Protein AF-R6UW70-F1 (afdb_monomer_lite)

Foldseek 3Di:
DDDPPPPPPPVCPPVVVVLVVQLVLLVQLLVCVVVVDDLVRSCVVVVHDSVVSVLSNVLQVVPPPVSDSVSSSVVVVVVVVVD

pLDDT: mean 77.37, std 17.84, range [37.78, 93.38]

Structure (mmCIF, N/CA/C/O backbone):
data_AF-R6UW70-F1
#
_entry.id   AF-R6UW70-F1
#
loop_
_atom_site.group_PDB
_atom_site.id
_atom_site.type_symbol
_atom_site.label_atom_id
_atom_site.label_alt_id
_atom_site.label_comp_id
_atom_site.label_asym_id
_atom_site.label_entity_id
_atom_site.label_seq_id
_atom_site.pdbx_PDB_ins_code
_atom_site.Cartn_x
_atom_site.Cartn_y
_atom_site.Cartn_z
_atom_site.occupancy
_atom_site.B_iso_or_equiv
_atom_site.auth_seq_id
_atom_site.auth_comp_id
_atom_site.auth_asym_id
_atom_site.auth_atom_id
_atom_site.pdbx_PDB_model_num
ATOM 1 N N . MET A 1 1 ? 21.626 -20.431 -35.133 1.00 40.00 1 MET A N 1
ATOM 2 C CA . MET A 1 1 ? 20.968 -19.140 -35.419 1.00 40.00 1 MET A CA 1
ATOM 3 C C . MET A 1 1 ? 20.697 -18.526 -34.064 1.00 40.00 1 MET A C 1
ATOM 5 O O . MET A 1 1 ? 19.995 -19.155 -33.287 1.00 40.00 1 MET A O 1
ATOM 9 N N . CYS A 1 2 ? 21.401 -17.449 -33.717 1.00 39.28 2 CYS A N 1
ATOM 10 C CA . CYS A 1 2 ? 21.366 -16.897 -32.363 1.00 39.28 2 CYS A CA 1
ATOM 11 C C . CYS A 1 2 ? 19.980 -16.318 -32.051 1.00 39.28 2 CYS A C 1
ATOM 13 O O . CYS A 1 2 ? 19.398 -15.626 -32.886 1.00 39.28 2 CYS A O 1
ATOM 15 N N . ASN A 1 3 ? 19.467 -16.668 -30.869 1.00 43.28 3 ASN A N 1
ATOM 16 C CA . ASN A 1 3 ? 18.167 -16.273 -30.343 1.00 43.28 3 ASN A CA 1
ATOM 17 C C . ASN A 1 3 ? 18.091 -14.754 -30.168 1.00 43.28 3 ASN A C 1
ATOM 19 O O . ASN A 1 3 ? 18.954 -14.145 -29.549 1.00 43.28 3 ASN A O 1
ATOM 23 N N . VAL A 1 4 ? 17.003 -14.160 -30.650 1.00 48.25 4 VAL A N 1
ATOM 24 C CA . VAL A 1 4 ? 16.657 -12.734 -30.502 1.00 48.25 4 VAL A CA 1
ATOM 25 C C . VAL A 1 4 ? 16.088 -12.459 -29.092 1.00 48.25 4 VAL A C 1
ATOM 27 O O . VAL A 1 4 ? 15.135 -11.706 -28.936 1.00 48.25 4 VAL A O 1
ATOM 30 N N . SER A 1 5 ? 16.606 -13.130 -28.057 1.00 49.09 5 SER A N 1
ATOM 31 C CA . SER A 1 5 ? 16.065 -13.054 -26.688 1.00 49.09 5 SER A CA 1
ATOM 32 C C . SER A 1 5 ? 16.896 -12.185 -25.746 1.00 49.09 5 SER A C 1
ATOM 34 O O . SER A 1 5 ? 16.379 -11.765 -24.718 1.00 49.09 5 SER A O 1
ATOM 36 N N . ASP A 1 6 ? 18.136 -11.861 -26.112 1.00 41.78 6 ASP A N 1
ATOM 37 C CA . ASP A 1 6 ? 19.115 -11.282 -25.178 1.00 41.78 6 ASP A CA 1
ATOM 38 C C . ASP A 1 6 ? 19.211 -9.748 -25.291 1.00 41.78 6 ASP A C 1
ATOM 40 O 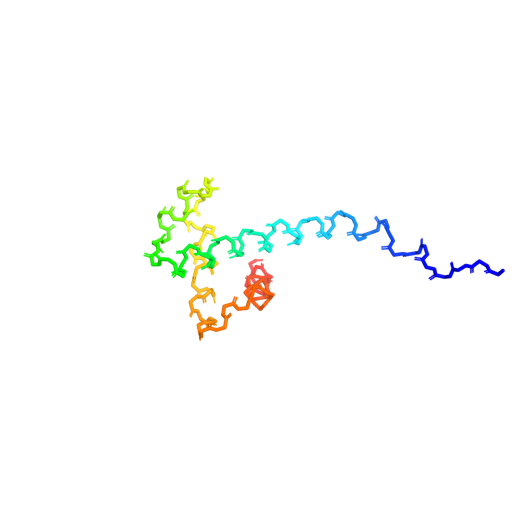O . ASP A 1 6 ? 20.204 -9.146 -24.902 1.00 41.78 6 ASP A O 1
ATOM 44 N N . TYR A 1 7 ? 18.192 -9.094 -25.861 1.00 40.31 7 TYR A N 1
ATOM 45 C CA . TYR A 1 7 ? 18.156 -7.631 -26.040 1.00 40.31 7 TYR A CA 1
ATOM 46 C C . TYR A 1 7 ? 17.165 -6.911 -25.110 1.00 40.31 7 TYR A C 1
ATOM 48 O O . TYR A 1 7 ? 16.871 -5.736 -25.316 1.00 40.31 7 TYR A O 1
ATOM 56 N N . TRP A 1 8 ? 16.652 -7.603 -24.087 1.00 42.72 8 TRP A N 1
ATOM 57 C CA . TRP A 1 8 ? 15.698 -7.051 -23.110 1.00 42.72 8 TRP A CA 1
ATOM 58 C C . TRP A 1 8 ? 16.222 -7.041 -21.669 1.00 42.72 8 TRP A C 1
ATOM 60 O O . TRP A 1 8 ? 15.490 -6.663 -20.760 1.00 42.72 8 TRP A O 1
ATOM 70 N N . GLU A 1 9 ? 17.467 -7.458 -21.434 1.00 47.53 9 GLU A N 1
ATOM 71 C CA . GLU A 1 9 ? 17.913 -7.836 -20.086 1.00 47.53 9 GLU A CA 1
ATOM 72 C C . GLU A 1 9 ? 18.719 -6.755 -19.351 1.00 47.53 9 GLU A C 1
ATOM 74 O O . GLU A 1 9 ? 18.914 -6.864 -18.147 1.00 47.53 9 GLU A O 1
ATOM 79 N N . GLU A 1 10 ? 19.138 -5.676 -20.022 1.00 44.81 10 GLU A N 1
ATOM 80 C CA . GLU A 1 10 ? 20.038 -4.683 -19.401 1.00 44.81 10 GLU A CA 1
ATOM 81 C C . GLU A 1 10 ? 19.415 -3.302 -19.146 1.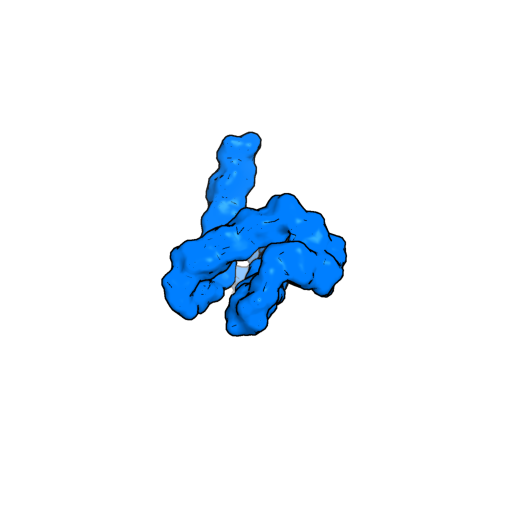00 44.81 10 GLU A C 1
ATOM 83 O O . GLU A 1 10 ? 19.919 -2.568 -18.305 1.00 44.81 10 GLU A O 1
ATOM 88 N N . VAL A 1 11 ? 18.289 -2.958 -19.784 1.00 41.31 11 VAL A N 1
ATOM 89 C CA . VAL A 1 11 ? 17.526 -1.723 -19.473 1.00 41.31 11 VAL A CA 1
ATOM 90 C C . VAL A 1 11 ? 16.357 -2.014 -18.517 1.00 41.31 11 VAL A C 1
ATOM 92 O O . VAL A 1 11 ? 15.916 -1.147 -17.774 1.00 41.31 11 VAL A O 1
ATOM 95 N N . ALA A 1 12 ? 15.904 -3.271 -18.449 1.00 48.34 12 ALA A N 1
ATOM 96 C CA . ALA A 1 12 ? 14.826 -3.712 -17.560 1.00 48.34 12 ALA A CA 1
ATOM 97 C C . ALA A 1 12 ? 15.244 -3.868 -16.081 1.00 48.34 12 ALA A C 1
ATOM 99 O O . ALA A 1 12 ? 14.394 -4.092 -15.220 1.00 48.34 12 ALA A O 1
ATOM 100 N N . THR A 1 13 ? 16.538 -3.797 -15.764 1.00 53.62 13 THR A N 1
ATOM 101 C CA . THR A 1 13 ? 17.078 -4.198 -14.453 1.00 53.62 13 THR A CA 1
ATOM 102 C C . THR A 1 13 ? 17.075 -3.098 -13.399 1.00 53.62 13 THR A C 1
ATOM 104 O O . THR A 1 13 ? 17.017 -3.424 -12.212 1.00 53.62 13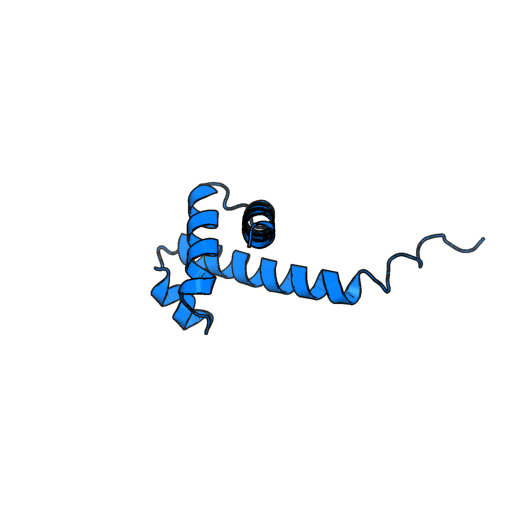 THR A O 1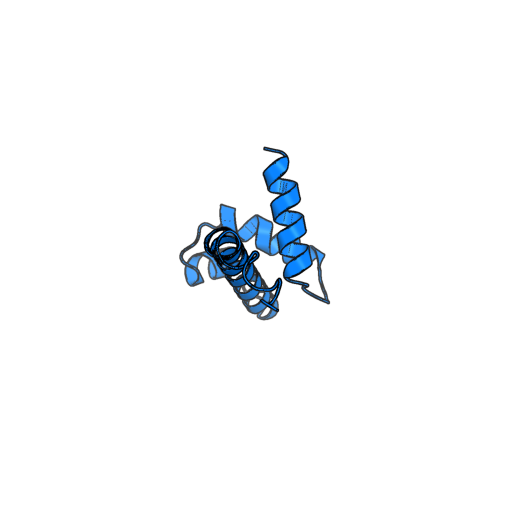
ATOM 107 N N . GLU A 1 14 ? 17.113 -1.824 -13.794 1.00 54.84 14 GLU A N 1
ATOM 108 C CA . GLU A 1 14 ? 17.079 -0.688 -12.860 1.00 54.84 14 GLU A CA 1
ATOM 109 C C . GLU A 1 14 ? 15.662 -0.113 -12.738 1.00 54.84 14 GLU A C 1
ATOM 111 O O . GLU A 1 14 ? 15.101 -0.120 -11.642 1.00 54.84 14 GLU A O 1
ATOM 116 N N . GLU A 1 15 ? 15.010 0.214 -13.862 1.00 55.72 15 GLU A N 1
ATOM 117 C CA . GLU A 1 15 ? 13.607 0.660 -13.864 1.00 55.72 15 GLU A CA 1
ATOM 118 C C . GLU A 1 15 ? 12.668 -0.425 -13.308 1.00 55.72 15 GLU A C 1
ATOM 120 O O . GLU A 1 15 ? 11.781 -0.146 -12.503 1.00 55.72 15 GLU A O 1
ATOM 125 N N . GLY A 1 16 ? 12.899 -1.697 -13.656 1.00 62.84 16 GLY A N 1
ATOM 126 C CA . GLY A 1 16 ? 12.116 -2.814 -13.121 1.00 62.84 16 GLY A CA 1
ATOM 127 C C . GLY A 1 16 ? 12.288 -3.017 -11.612 1.00 62.84 16 GLY A C 1
ATOM 128 O O . GLY A 1 16 ? 11.347 -3.448 -10.940 1.00 62.84 16 GLY A O 1
ATOM 129 N N . LYS A 1 17 ? 13.458 -2.671 -11.052 1.00 66.50 17 LYS A N 1
ATOM 130 C CA . LYS A 1 17 ? 13.686 -2.704 -9.600 1.00 66.50 17 LYS A CA 1
ATOM 131 C C . LYS A 1 17 ? 12.898 -1.612 -8.892 1.00 66.50 17 LYS A C 1
ATOM 133 O O . LYS A 1 17 ? 12.195 -1.928 -7.936 1.00 66.50 17 LYS A O 1
ATOM 138 N N . GLU A 1 18 ? 12.958 -0.373 -9.377 1.00 68.94 18 GLU A N 1
ATOM 139 C CA . GLU A 1 18 ? 12.216 0.744 -8.776 1.00 68.94 18 GLU A CA 1
ATOM 140 C C . GLU A 1 18 ? 10.695 0.529 -8.850 1.00 68.94 18 GLU A C 1
ATOM 142 O O . GLU A 1 18 ? 9.980 0.751 -7.866 1.00 68.94 18 GLU A O 1
ATOM 147 N N . ILE A 1 19 ? 10.190 0.020 -9.982 1.00 74.88 19 ILE A N 1
ATOM 148 C CA . ILE A 1 19 ? 8.776 -0.360 -10.132 1.00 74.88 19 ILE A CA 1
ATOM 149 C C . ILE A 1 19 ? 8.411 -1.449 -9.116 1.00 74.88 19 ILE A C 1
ATOM 151 O O . ILE A 1 19 ? 7.400 -1.335 -8.418 1.00 74.88 19 ILE A O 1
ATOM 155 N N . GLY A 1 20 ? 9.245 -2.486 -8.994 1.00 77.38 20 GLY A N 1
ATOM 156 C CA . GLY A 1 20 ? 9.032 -3.582 -8.051 1.00 77.38 20 GLY A CA 1
ATOM 157 C C . GLY A 1 20 ? 9.009 -3.124 -6.591 1.00 77.38 20 GLY A C 1
ATOM 158 O O . GLY A 1 20 ? 8.164 -3.576 -5.814 1.00 77.38 20 GLY A O 1
ATOM 159 N N . GLU A 1 21 ? 9.887 -2.196 -6.209 1.00 80.00 21 GLU A N 1
ATOM 160 C CA . GLU A 1 21 ? 9.922 -1.625 -4.860 1.00 80.00 21 GLU A CA 1
ATOM 161 C C . GLU A 1 21 ? 8.670 -0.794 -4.558 1.00 80.00 21 GLU A C 1
ATOM 163 O O . GLU A 1 21 ? 8.034 -0.999 -3.519 1.00 80.00 21 GLU A O 1
ATOM 168 N N . ARG A 1 22 ? 8.228 0.057 -5.494 1.00 81.62 22 ARG A N 1
ATOM 169 C CA . ARG A 1 22 ? 6.971 0.808 -5.338 1.00 81.62 22 ARG A CA 1
ATOM 170 C C . ARG A 1 22 ? 5.753 -0.103 -5.247 1.00 81.62 22 ARG A C 1
ATOM 172 O O . ARG A 1 22 ? 4.933 0.061 -4.343 1.00 81.62 22 ARG A O 1
ATOM 179 N N . GLN A 1 23 ? 5.634 -1.088 -6.134 1.00 84.00 23 GLN A N 1
ATOM 180 C CA . GLN A 1 23 ? 4.531 -2.052 -6.089 1.00 84.00 23 GLN A CA 1
ATOM 181 C C . GLN A 1 23 ? 4.526 -2.856 -4.783 1.00 84.00 23 GLN A C 1
ATOM 183 O O . GLN A 1 23 ? 3.459 -3.156 -4.240 1.00 84.00 23 GLN A O 1
ATOM 188 N N . LYS A 1 24 ? 5.704 -3.163 -4.227 1.00 86.44 24 LYS A N 1
ATOM 189 C CA . LYS A 1 24 ? 5.827 -3.826 -2.926 1.00 86.44 24 LYS A CA 1
ATOM 190 C C . LYS A 1 24 ? 5.261 -2.965 -1.796 1.00 86.44 24 LYS A C 1
ATOM 192 O O . LYS A 1 24 ? 4.489 -3.497 -0.996 1.00 86.44 24 LYS A O 1
ATOM 197 N N . ILE A 1 25 ? 5.578 -1.668 -1.755 1.00 87.19 25 ILE A N 1
ATOM 198 C CA . ILE A 1 25 ? 5.008 -0.729 -0.773 1.00 87.19 25 ILE A CA 1
ATOM 199 C C . ILE A 1 25 ? 3.485 -0.683 -0.925 1.00 87.19 25 ILE A C 1
ATOM 201 O O . ILE A 1 25 ? 2.767 -0.909 0.046 1.00 87.19 25 ILE A O 1
ATOM 205 N N . ILE A 1 26 ? 2.977 -0.505 -2.148 1.00 88.75 26 ILE A N 1
ATOM 206 C CA . ILE A 1 26 ? 1.532 -0.476 -2.426 1.00 88.75 26 ILE A CA 1
ATOM 207 C C . ILE A 1 26 ? 0.852 -1.760 -1.935 1.00 88.75 26 ILE A C 1
ATOM 209 O O . ILE A 1 26 ? -0.152 -1.703 -1.225 1.00 88.75 26 ILE A O 1
ATOM 213 N N . SER A 1 27 ? 1.428 -2.927 -2.235 1.00 88.19 27 SER A N 1
ATOM 214 C CA . SER A 1 27 ? 0.912 -4.216 -1.765 1.00 88.19 27 SER A CA 1
ATOM 215 C C . SER A 1 27 ? 0.891 -4.309 -0.235 1.00 88.19 27 SER A C 1
ATOM 217 O O . SER A 1 27 ? -0.061 -4.840 0.344 1.00 88.19 27 SER A O 1
ATOM 219 N N . GLN A 1 28 ? 1.919 -3.794 0.445 1.00 90.06 28 GLN A N 1
ATOM 220 C CA . GLN A 1 28 ? 1.970 -3.771 1.906 1.00 90.06 28 GLN A CA 1
ATOM 221 C C . GLN A 1 28 ? 0.915 -2.831 2.501 1.00 90.06 28 GLN A C 1
ATOM 223 O O . GLN A 1 28 ? 0.223 -3.237 3.438 1.00 90.06 28 GLN A O 1
ATOM 228 N N . VAL A 1 29 ? 0.744 -1.630 1.940 1.00 90.62 29 VAL A N 1
ATOM 229 C CA . VAL A 1 29 ? -0.293 -0.669 2.348 1.00 90.62 29 VAL A CA 1
ATOM 230 C C . VAL A 1 29 ? -1.679 -1.284 2.174 1.00 90.62 29 VAL A C 1
ATOM 232 O O . VAL A 1 29 ? -2.444 -1.323 3.132 1.00 90.62 29 VAL A O 1
ATOM 235 N N . VAL A 1 30 ? -1.975 -1.863 1.006 1.00 89.69 30 VAL A N 1
ATOM 236 C CA . VAL A 1 30 ? -3.242 -2.558 0.721 1.00 89.69 30 VAL A CA 1
ATOM 237 C C . VAL A 1 30 ? -3.508 -3.677 1.733 1.00 89.69 30 VAL A C 1
ATOM 239 O O . VAL A 1 30 ? -4.591 -3.742 2.311 1.00 89.69 30 VAL A O 1
ATOM 242 N N . LYS A 1 31 ? -2.523 -4.543 2.007 1.00 89.56 31 LYS A N 1
ATOM 243 C CA . LYS A 1 31 ? -2.671 -5.639 2.984 1.00 89.56 31 LYS A CA 1
ATOM 244 C C . LYS A 1 31 ? -2.945 -5.139 4.400 1.00 89.56 31 LYS A C 1
ATOM 246 O O . LYS A 1 31 ? -3.609 -5.831 5.168 1.00 89.56 31 LYS A O 1
ATOM 251 N N . LYS A 1 32 ? -2.388 -3.988 4.782 1.00 91.88 32 LYS A N 1
ATOM 252 C CA . LYS A 1 32 ? -2.618 -3.376 6.095 1.00 91.88 32 LYS A CA 1
ATOM 253 C C . LYS A 1 32 ? -3.966 -2.653 6.152 1.00 91.88 32 LYS A C 1
ATOM 255 O O . LYS A 1 32 ? -4.687 -2.830 7.127 1.00 91.88 32 LYS A O 1
ATOM 260 N N . LEU A 1 33 ? -4.345 -1.949 5.088 1.00 89.62 33 LEU A N 1
ATOM 261 C CA . LEU A 1 33 ? -5.671 -1.357 4.890 1.00 89.62 33 LEU A CA 1
ATOM 262 C C . LEU A 1 33 ? -6.776 -2.420 4.996 1.00 89.62 33 LEU A C 1
ATOM 264 O O . LEU A 1 33 ? -7.788 -2.198 5.649 1.00 89.62 33 LEU A O 1
ATOM 268 N N . GLN A 1 34 ? -6.571 -3.599 4.401 1.00 86.31 34 GLN A N 1
ATOM 269 C CA . GLN A 1 34 ? -7.492 -4.739 4.510 1.00 86.31 34 GLN A CA 1
ATOM 270 C C . GLN A 1 34 ? -7.619 -5.298 5.936 1.00 86.31 34 GLN A C 1
ATOM 272 O O . GLN A 1 34 ? -8.564 -6.028 6.217 1.00 86.31 34 GLN A O 1
ATOM 277 N N . LYS A 1 35 ? -6.675 -4.977 6.829 1.00 90.25 35 LYS A N 1
ATOM 278 C CA . LYS A 1 35 ? -6.729 -5.298 8.263 1.00 90.25 35 LYS A CA 1
ATOM 279 C C . LYS A 1 35 ? -7.303 -4.145 9.097 1.00 90.25 35 LYS A C 1
ATOM 281 O O . LYS A 1 35 ? -7.086 -4.132 10.304 1.00 90.25 35 LYS A O 1
ATOM 286 N N . ASP A 1 36 ? -7.957 -3.174 8.456 1.00 88.00 36 ASP A N 1
ATOM 287 C CA . ASP A 1 36 ? -8.501 -1.960 9.077 1.00 88.00 36 ASP A CA 1
ATOM 288 C C . ASP A 1 36 ? -7.448 -1.115 9.824 1.00 88.00 36 ASP A C 1
ATOM 290 O O . ASP A 1 36 ? -7.769 -0.408 10.778 1.00 88.00 36 ASP A O 1
ATOM 294 N N . LYS A 1 37 ? -6.179 -1.158 9.383 1.00 91.38 37 LYS A N 1
ATOM 295 C CA . LYS A 1 37 ? -5.139 -0.250 9.891 1.00 91.38 37 LYS A CA 1
ATOM 296 C C . LYS A 1 37 ? -5.283 1.143 9.284 1.00 91.38 37 LYS A C 1
ATOM 298 O O . LYS A 1 37 ? -5.582 1.283 8.098 1.00 91.38 37 LYS A O 1
ATOM 303 N N . SER A 1 38 ? -4.996 2.162 10.087 1.00 92.94 38 SER A N 1
ATOM 304 C CA . SER A 1 38 ? -5.002 3.566 9.658 1.00 92.94 38 SER A CA 1
ATOM 305 C C . SER A 1 38 ? -3.730 3.970 8.894 1.00 92.94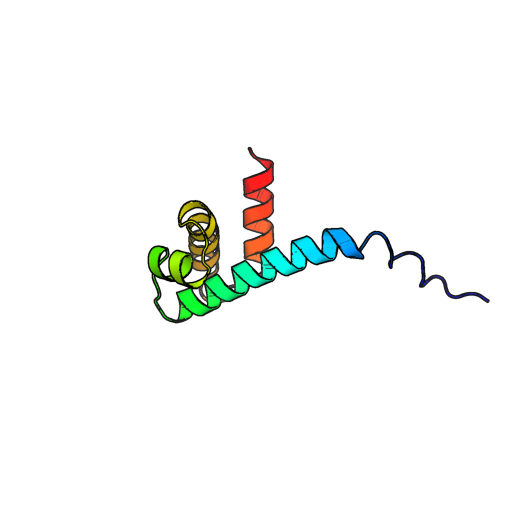 38 SER A C 1
ATOM 307 O O . SER A 1 38 ? -2.701 3.304 8.992 1.00 92.94 38 SER A O 1
ATOM 309 N N . VAL A 1 39 ? -3.779 5.087 8.153 1.00 91.31 39 VAL A N 1
ATOM 310 C CA . VAL A 1 39 ? -2.616 5.656 7.432 1.00 91.31 39 VAL A CA 1
ATOM 311 C C . VAL A 1 39 ? -1.419 5.851 8.366 1.00 91.31 39 VAL A C 1
ATOM 313 O O . VAL A 1 39 ? -0.316 5.446 8.014 1.00 91.31 39 VAL A O 1
ATOM 316 N N . ALA A 1 40 ? -1.647 6.395 9.564 1.00 91.94 40 ALA A N 1
ATOM 317 C CA . ALA A 1 40 ? -0.608 6.631 10.565 1.00 91.94 40 ALA A CA 1
ATOM 318 C C . ALA A 1 40 ? 0.065 5.332 11.034 1.00 91.94 40 ALA A C 1
ATOM 320 O O . ALA A 1 40 ? 1.288 5.242 11.068 1.00 91.94 40 ALA A O 1
ATOM 321 N N . GLU A 1 41 ? -0.717 4.290 11.330 1.00 93.38 41 GLU A N 1
ATOM 322 C CA . GLU A 1 41 ? -0.159 2.985 11.713 1.00 93.38 41 GLU A CA 1
ATOM 323 C C . GLU A 1 41 ? 0.608 2.322 10.570 1.00 93.38 41 GLU A C 1
ATOM 325 O O . GLU A 1 41 ? 1.567 1.594 10.802 1.00 93.38 41 GLU A O 1
ATOM 330 N N . ILE A 1 42 ? 0.165 2.521 9.328 1.00 92.31 42 ILE A N 1
ATOM 331 C CA . ILE A 1 42 ? 0.847 1.985 8.151 1.00 92.31 42 ILE A CA 1
ATOM 332 C C . ILE A 1 42 ? 2.163 2.722 7.910 1.00 92.31 42 ILE A C 1
ATOM 334 O O . ILE A 1 42 ? 3.149 2.065 7.594 1.00 92.31 42 ILE A O 1
ATOM 338 N N . ALA A 1 43 ? 2.168 4.046 8.061 1.00 92.19 43 ALA A N 1
ATOM 339 C CA . ALA A 1 43 ? 3.354 4.886 7.965 1.00 92.19 43 ALA A CA 1
ATOM 340 C C . ALA A 1 43 ? 4.410 4.474 8.998 1.00 92.19 43 ALA A C 1
ATOM 342 O O . ALA A 1 43 ? 5.542 4.195 8.619 1.00 92.19 43 ALA A O 1
ATOM 343 N N . ASP A 1 44 ? 4.014 4.307 10.261 1.00 92.94 44 ASP A N 1
ATOM 344 C CA . ASP A 1 44 ? 4.904 3.835 11.328 1.00 92.94 44 ASP A CA 1
ATOM 345 C C . ASP A 1 44 ? 5.454 2.419 11.051 1.00 92.94 44 ASP A C 1
ATOM 347 O O . ASP A 1 44 ? 6.655 2.185 11.124 1.00 92.94 44 ASP A O 1
ATOM 351 N N . ASP A 1 45 ? 4.597 1.480 10.630 1.00 91.19 45 ASP A N 1
ATOM 352 C CA . ASP A 1 45 ? 4.971 0.077 10.370 1.00 91.19 45 ASP A CA 1
ATOM 353 C C . ASP A 1 45 ? 5.844 -0.092 9.107 1.00 91.19 45 ASP A C 1
ATOM 355 O O . ASP A 1 45 ? 6.596 -1.059 8.996 1.00 91.19 45 ASP A O 1
ATOM 359 N N . LEU A 1 46 ? 5.743 0.830 8.144 1.00 88.38 46 LEU A N 1
ATOM 360 C CA . LEU A 1 46 ? 6.599 0.868 6.953 1.00 88.38 46 LEU A CA 1
ATOM 361 C C . LEU A 1 46 ? 7.816 1.788 7.108 1.00 88.38 46 LEU A C 1
ATOM 363 O O . LEU A 1 46 ? 8.612 1.853 6.178 1.00 88.38 46 LEU A O 1
ATOM 367 N N . GLU A 1 47 ? 7.970 2.461 8.254 1.00 90.12 47 GLU A N 1
ATOM 368 C CA . GLU A 1 47 ? 8.985 3.501 8.484 1.00 90.12 47 GLU A CA 1
ATOM 369 C C . GLU A 1 47 ? 8.964 4.604 7.403 1.00 90.12 47 GLU A C 1
ATOM 371 O O . GLU A 1 47 ? 9.983 5.193 7.045 1.00 90.12 47 GLU A O 1
ATOM 376 N N . GLU A 1 48 ? 7.769 4.897 6.890 1.00 87.62 48 GLU A N 1
ATOM 377 C CA . GLU A 1 48 ? 7.506 5.873 5.836 1.00 87.62 48 GLU A CA 1
ATOM 378 C C . GLU A 1 48 ? 6.723 7.066 6.386 1.00 87.62 48 GLU A C 1
ATOM 380 O O . GLU A 1 48 ? 6.113 7.019 7.454 1.00 87.62 48 GLU A O 1
ATOM 385 N N . LYS A 1 49 ? 6.696 8.170 5.640 1.00 89.06 49 LYS A N 1
ATOM 386 C CA . LYS A 1 49 ? 5.891 9.334 6.035 1.00 89.06 49 LYS A CA 1
ATOM 387 C C . LYS A 1 49 ? 4.424 9.121 5.690 1.00 89.06 49 LYS A C 1
ATOM 389 O O . LYS A 1 49 ? 4.096 8.623 4.614 1.00 89.06 49 LYS A O 1
ATOM 394 N N . GLU A 1 50 ? 3.534 9.630 6.539 1.00 90.06 50 GLU A N 1
ATOM 395 C CA . GLU A 1 50 ? 2.096 9.664 6.244 1.00 90.06 50 GLU A CA 1
ATOM 396 C C . GLU A 1 50 ? 1.799 10.359 4.909 1.00 90.06 50 GLU A C 1
ATOM 398 O O . GLU A 1 50 ? 0.920 9.917 4.186 1.00 90.06 50 GLU A O 1
ATOM 403 N N . GLU A 1 51 ? 2.576 11.374 4.523 1.00 88.69 51 GLU A N 1
ATOM 404 C CA . GLU A 1 51 ? 2.445 12.066 3.230 1.00 88.69 51 GLU A CA 1
ATOM 405 C C . GLU A 1 51 ? 2.726 11.159 2.017 1.00 88.69 51 GLU A C 1
ATOM 407 O O . GLU A 1 51 ? 2.204 11.402 0.932 1.00 88.69 51 GLU A O 1
ATOM 412 N N . VAL A 1 52 ? 3.534 10.107 2.194 1.00 86.81 52 VAL A N 1
ATOM 413 C CA . VAL A 1 52 ? 3.825 9.097 1.162 1.00 86.81 52 VAL A CA 1
ATOM 414 C C . VAL A 1 52 ? 2.754 8.007 1.173 1.00 86.81 52 VAL A C 1
ATOM 416 O O . VAL A 1 52 ? 2.296 7.571 0.119 1.00 86.81 52 VAL A O 1
ATOM 419 N N . ILE A 1 53 ? 2.313 7.586 2.361 1.00 91.00 53 ILE A N 1
ATOM 420 C CA . ILE A 1 53 ? 1.310 6.525 2.512 1.00 91.00 53 ILE A CA 1
ATOM 421 C C . ILE A 1 53 ? -0.102 7.004 2.168 1.00 91.00 53 ILE A C 1
ATOM 423 O O . ILE A 1 53 ? -0.853 6.249 1.556 1.00 91.00 53 ILE A O 1
ATOM 427 N N . ALA A 1 54 ? -0.476 8.233 2.524 1.00 90.62 54 ALA A N 1
ATOM 428 C CA . ALA A 1 54 ? -1.804 8.801 2.301 1.00 90.62 54 ALA A CA 1
ATOM 429 C C . ALA A 1 54 ? -2.286 8.666 0.845 1.00 90.62 54 ALA A C 1
ATOM 431 O O . ALA A 1 54 ? -3.333 8.047 0.648 1.00 90.62 54 ALA A O 1
ATOM 432 N N . PRO A 1 55 ? -1.539 9.119 -0.185 1.00 90.44 55 PRO A N 1
ATOM 433 C CA . PRO A 1 55 ? -1.987 8.969 -1.568 1.00 90.44 55 PRO A CA 1
ATOM 434 C C . PRO A 1 55 ? -2.120 7.495 -1.986 1.00 90.44 55 PRO A C 1
ATOM 436 O O . PRO A 1 55 ? -3.041 7.144 -2.723 1.00 90.44 55 PRO A O 1
ATOM 439 N N . ILE A 1 56 ? -1.251 6.606 -1.486 1.00 90.06 56 ILE A N 1
ATOM 440 C CA . ILE A 1 56 ? -1.332 5.159 -1.751 1.00 90.06 56 ILE A CA 1
ATOM 441 C C . ILE A 1 56 ? -2.594 4.568 -1.114 1.00 90.06 56 ILE A C 1
ATOM 443 O O . ILE A 1 56 ? -3.301 3.775 -1.734 1.00 90.06 56 ILE A O 1
ATOM 447 N N . TYR A 1 57 ? -2.883 4.959 0.124 1.00 91.38 57 TYR A N 1
ATOM 448 C CA . TYR A 1 57 ? -4.026 4.498 0.897 1.00 91.38 57 TYR A CA 1
ATOM 449 C C . TYR A 1 57 ? -5.352 4.960 0.281 1.00 91.38 57 TYR A C 1
ATOM 451 O O . TYR A 1 57 ? -6.279 4.162 0.145 1.00 91.38 57 TYR A O 1
ATOM 459 N N . GLU A 1 58 ? -5.440 6.219 -0.148 1.00 90.81 58 GLU A N 1
ATOM 460 C CA . GLU A 1 58 ? -6.611 6.762 -0.844 1.00 90.81 58 GLU A CA 1
ATOM 461 C C . GLU A 1 58 ? -6.844 6.087 -2.202 1.00 90.81 58 GLU A C 1
ATOM 463 O O . GLU A 1 58 ? -7.976 5.708 -2.531 1.00 90.81 58 GLU A O 1
ATOM 468 N N . ALA A 1 59 ? -5.775 5.866 -2.974 1.00 90.31 59 ALA A N 1
ATOM 469 C CA . ALA A 1 59 ? -5.853 5.127 -4.229 1.00 90.31 59 ALA A CA 1
ATOM 470 C C . ALA A 1 59 ? -6.297 3.671 -3.994 1.00 90.31 59 ALA A C 1
ATOM 472 O O . ALA A 1 59 ? -7.177 3.168 -4.695 1.00 90.31 59 ALA A O 1
ATOM 473 N N . ALA A 1 60 ? -5.770 3.017 -2.956 1.00 89.44 60 ALA A N 1
ATOM 474 C CA . ALA A 1 60 ? -6.172 1.671 -2.559 1.00 89.44 60 ALA A CA 1
ATOM 475 C C . ALA A 1 60 ? -7.639 1.597 -2.108 1.00 89.44 60 ALA A C 1
ATOM 477 O O . ALA A 1 60 ? -8.351 0.662 -2.476 1.00 89.44 60 ALA A O 1
ATOM 478 N N . LEU A 1 61 ? -8.121 2.591 -1.358 1.00 89.00 61 LEU A N 1
ATOM 479 C CA . LEU A 1 61 ? -9.530 2.704 -0.978 1.00 89.00 61 LEU A CA 1
ATOM 480 C C . LEU A 1 61 ? -10.445 2.859 -2.193 1.00 89.00 61 LEU A C 1
ATOM 482 O O . LEU A 1 61 ? -11.514 2.250 -2.229 1.00 89.00 61 LEU A O 1
ATOM 486 N N . SER A 1 62 ? -10.008 3.625 -3.192 1.00 86.88 62 SER A N 1
ATOM 487 C CA . SER A 1 62 ? -10.746 3.842 -4.442 1.00 86.88 62 SER A CA 1
ATOM 488 C C . SER A 1 62 ? -10.827 2.586 -5.319 1.00 86.88 62 SER A C 1
ATOM 490 O O . SER A 1 62 ? -11.661 2.517 -6.218 1.00 86.88 62 SER A O 1
ATOM 492 N N . MET A 1 63 ? -9.991 1.580 -5.043 1.00 84.06 63 MET A N 1
ATOM 493 C CA . MET A 1 63 ? -9.960 0.287 -5.733 1.00 84.06 63 MET A CA 1
ATOM 494 C C . MET A 1 63 ? -10.702 -0.824 -4.975 1.00 84.06 63 MET A C 1
ATOM 496 O O . MET A 1 63 ? -10.678 -1.977 -5.409 1.00 84.06 63 MET A O 1
ATOM 500 N N . LYS A 1 64 ? -11.381 -0.518 -3.857 1.00 82.44 64 LYS A N 1
ATOM 501 C CA . LYS A 1 64 ? -12.251 -1.482 -3.162 1.00 82.44 64 LYS A CA 1
ATOM 502 C C . LYS A 1 64 ? -13.349 -2.009 -4.108 1.00 82.44 64 LYS A C 1
ATOM 504 O O . LYS A 1 64 ? -13.985 -1.200 -4.782 1.00 82.44 64 LYS A O 1
ATOM 509 N N . PRO A 1 65 ? -13.655 -3.324 -4.104 1.00 81.50 65 PRO A N 1
ATOM 510 C CA . PRO A 1 65 ? -13.075 -4.389 -3.275 1.00 81.50 65 PRO A CA 1
ATOM 511 C C . PRO A 1 65 ? -11.891 -5.148 -3.910 1.00 81.50 65 PRO A C 1
ATOM 513 O O . PRO A 1 65 ? -11.344 -6.021 -3.245 1.00 81.50 65 PRO A O 1
ATOM 516 N N . ASP A 1 66 ? -11.510 -4.861 -5.158 1.00 82.06 66 ASP A N 1
ATOM 517 C CA . ASP A 1 66 ? -10.452 -5.596 -5.878 1.00 82.06 66 ASP A CA 1
ATOM 518 C C . ASP A 1 66 ? -9.039 -5.301 -5.343 1.00 82.06 66 ASP A C 1
ATOM 520 O O . ASP A 1 66 ? -8.197 -6.193 -5.300 1.00 82.06 66 ASP A O 1
ATOM 524 N N . TYR A 1 67 ? -8.784 -4.064 -4.897 1.00 84.06 67 TYR A N 1
ATOM 525 C CA . TYR A 1 67 ? -7.474 -3.581 -4.431 1.00 84.06 67 TYR A CA 1
ATOM 526 C C . TYR A 1 67 ? -6.307 -3.920 -5.373 1.00 84.06 67 TYR A C 1
ATOM 528 O O . TYR A 1 67 ? -5.251 -4.405 -4.958 1.00 84.06 67 TYR A O 1
ATOM 536 N N . ASP A 1 68 ? -6.516 -3.663 -6.656 1.00 86.62 68 ASP A N 1
ATOM 537 C CA . ASP A 1 68 ? -5.574 -3.982 -7.720 1.00 86.62 68 ASP A CA 1
ATOM 538 C C . ASP A 1 68 ? -4.291 -3.132 -7.612 1.00 86.62 68 ASP A C 1
ATOM 540 O O . ASP A 1 68 ? -4.304 -1.919 -7.831 1.00 86.62 68 ASP A O 1
ATOM 544 N N . VAL A 1 69 ? -3.178 -3.776 -7.246 1.00 84.00 69 VAL A N 1
ATOM 545 C CA . VAL A 1 69 ? -1.880 -3.122 -7.002 1.00 84.00 69 VAL A CA 1
ATOM 546 C C . VAL A 1 69 ? -1.357 -2.415 -8.252 1.00 84.00 69 VAL A C 1
ATOM 548 O O . VAL A 1 69 ? -0.812 -1.316 -8.135 1.00 84.00 69 VAL A O 1
ATOM 551 N N . GLU A 1 70 ? -1.539 -3.005 -9.437 1.00 85.00 70 GLU A N 1
ATOM 552 C CA . GLU A 1 70 ? -1.065 -2.414 -10.693 1.00 85.00 70 GLU A CA 1
ATOM 553 C C . GLU A 1 70 ? -1.823 -1.123 -10.999 1.00 85.00 70 GLU A C 1
ATOM 555 O O . GLU A 1 70 ? -1.206 -0.093 -11.265 1.00 85.00 70 GLU A O 1
ATOM 560 N N . LYS A 1 71 ? -3.152 -1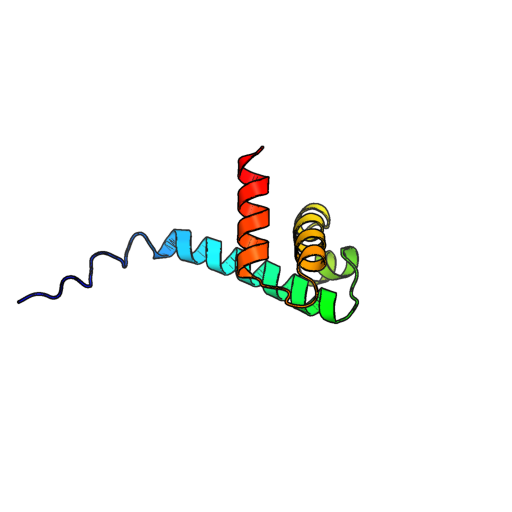.126 -10.851 1.00 87.44 71 LYS A N 1
ATOM 561 C CA . LYS A 1 71 ? -3.963 0.082 -11.069 1.00 87.44 71 LYS A CA 1
ATOM 562 C C . LYS A 1 71 ? -3.655 1.186 -10.067 1.00 87.44 71 LYS A C 1
ATOM 564 O O . LYS A 1 71 ? -3.647 2.358 -10.438 1.00 87.44 71 LYS A O 1
ATOM 569 N N . ILE A 1 72 ? -3.399 0.834 -8.805 1.00 88.62 72 ILE A N 1
ATOM 570 C CA . ILE A 1 72 ? -2.987 1.809 -7.785 1.00 88.62 72 ILE A CA 1
ATOM 571 C C . ILE A 1 72 ? -1.650 2.438 -8.180 1.00 88.62 72 ILE A C 1
ATOM 573 O O . ILE A 1 72 ? -1.514 3.659 -8.132 1.00 88.62 72 ILE A O 1
ATOM 577 N N . TYR A 1 73 ? -0.685 1.627 -8.622 1.00 87.19 73 TYR A N 1
ATOM 578 C CA . TYR A 1 73 ? 0.598 2.122 -9.115 1.00 87.19 73 TYR A CA 1
ATOM 579 C C . TYR A 1 73 ? 0.422 3.062 -10.316 1.00 87.19 73 TYR A C 1
ATOM 581 O O . TYR A 1 73 ? 0.947 4.174 -10.298 1.00 87.19 73 TYR A O 1
ATOM 589 N N . GLU A 1 74 ? -0.386 2.682 -11.311 1.00 87.19 74 GLU A N 1
ATOM 590 C CA . GLU A 1 74 ? -0.684 3.535 -12.467 1.00 87.19 74 GLU A CA 1
ATOM 591 C C . GLU A 1 74 ? -1.364 4.858 -12.079 1.00 87.19 74 GLU A C 1
ATOM 593 O O . GLU A 1 74 ? -1.082 5.898 -12.678 1.00 87.19 74 GLU A O 1
ATOM 598 N N . LEU A 1 75 ? -2.271 4.841 -11.095 1.00 87.44 75 LEU A N 1
ATOM 599 C CA . LEU A 1 75 ? -2.923 6.048 -10.576 1.00 87.44 75 LEU A CA 1
ATOM 600 C C . LEU A 1 75 ? -1.910 6.989 -9.919 1.00 87.44 75 LEU A C 1
ATOM 602 O O . LEU A 1 75 ? -1.936 8.195 -10.166 1.00 87.44 75 LEU A O 1
ATOM 606 N N . LEU A 1 76 ? -0.996 6.440 -9.121 1.00 85.69 76 LEU A N 1
ATOM 607 C CA . LEU A 1 76 ? 0.054 7.208 -8.455 1.00 85.69 76 LEU A CA 1
ATOM 608 C C . LEU A 1 76 ? 1.062 7.781 -9.458 1.00 85.69 76 LEU A C 1
ATOM 610 O O . LEU A 1 76 ? 1.409 8.955 -9.367 1.00 85.69 76 LEU A O 1
ATOM 614 N N . GLU A 1 77 ? 1.478 6.997 -10.454 1.00 83.19 77 GLU A N 1
ATOM 615 C CA . GLU A 1 77 ? 2.334 7.445 -11.563 1.00 83.19 77 GLU A CA 1
ATOM 616 C C . GLU A 1 77 ? 1.689 8.585 -12.365 1.00 83.19 77 GLU A C 1
ATOM 618 O O . GLU A 1 77 ? 2.345 9.581 -12.684 1.00 83.19 77 GLU A O 1
ATOM 623 N N . LYS A 1 78 ? 0.387 8.477 -12.665 1.00 80.38 78 LYS A N 1
ATOM 624 C CA . LYS A 1 78 ? -0.369 9.538 -13.349 1.00 80.38 78 LYS A CA 1
ATOM 625 C C . LYS A 1 78 ? -0.442 10.816 -12.516 1.00 80.38 78 LYS A C 1
ATOM 627 O O . LYS A 1 78 ? -0.282 11.895 -13.080 1.00 80.38 78 LYS A O 1
ATOM 632 N N . ASN A 1 79 ? -0.636 10.700 -11.203 1.00 71.62 79 ASN A N 1
ATOM 633 C CA . ASN A 1 79 ? -0.668 11.851 -10.300 1.00 71.62 79 ASN A CA 1
ATOM 634 C C . ASN A 1 79 ? 0.716 12.495 -10.121 1.00 71.62 79 ASN A C 1
ATOM 636 O O . ASN A 1 79 ? 0.804 13.713 -10.015 1.00 71.62 79 ASN A O 1
ATOM 640 N N . ASN A 1 80 ? 1.795 11.708 -10.148 1.00 66.31 80 ASN A N 1
ATOM 641 C CA . ASN A 1 80 ? 3.161 12.221 -10.020 1.00 66.31 80 ASN A CA 1
ATOM 642 C C . ASN A 1 80 ? 3.650 12.941 -11.295 1.00 66.31 80 ASN A C 1
ATOM 644 O O . ASN A 1 80 ? 4.449 13.865 -11.215 1.00 66.31 80 ASN A O 1
ATOM 648 N N . LYS A 1 81 ? 3.131 12.579 -12.479 1.00 53.03 81 LYS A N 1
ATOM 649 C CA . LYS A 1 81 ? 3.405 13.287 -13.750 1.00 53.03 81 LYS A CA 1
ATOM 650 C C . LYS A 1 81 ? 2.748 14.670 -13.870 1.00 53.03 81 LYS A C 1
ATOM 652 O O . LYS A 1 81 ? 2.989 15.355 -14.861 1.00 53.03 81 LYS A O 1
ATOM 657 N N . LEU A 1 82 ? 1.898 15.060 -12.920 1.00 42.09 82 LEU A N 1
ATOM 658 C CA . LEU A 1 82 ? 1.182 16.342 -12.916 1.00 42.09 82 LEU A CA 1
ATOM 659 C C . LEU A 1 82 ? 1.827 17.404 -12.004 1.00 42.09 82 LEU A C 1
ATOM 661 O O . LEU A 1 82 ? 1.277 18.502 -11.907 1.00 42.09 82 LEU A O 1
ATOM 665 N N . ALA A 1 83 ? 2.958 17.089 -11.359 1.00 37.78 83 ALA A N 1
ATOM 666 C CA . ALA A 1 83 ? 3.732 18.009 -10.520 1.00 37.78 83 ALA A CA 1
ATOM 667 C C . ALA A 1 83 ? 4.909 18.645 -11.276 1.00 37.78 83 ALA A C 1
ATOM 669 O O . ALA A 1 83 ? 5.581 17.927 -12.051 1.00 37.78 83 ALA A O 1
#

Radius of gyration: 15.83 Å; chains: 1; bounding box: 34×37×47 Å

Secondary structure (DSSP, 8-state):
---TTTTSSSSHHHHHHHHHHHHHHHHHHHHHHTTT--HHHHHHHHT--HHHHHHHHHHHHHTTTT--HHHHHHHHHHHHTT-

Organism: NCBI:txid1263079

Sequence (83 aa):
MCNVSDYWEEVATEEGKEIGERQKIISQVVKKLQKDKSVAEIADDLEEKEEVIAPIYEAALSMKPDYDVEKIYELLEKNNKLA